Protein AF-A0AAE8KCP9-F1 (afdb_monomer_lite)

Organism: Campylobacter jejuni (NCBI:txid197)

Structure (mmCIF, N/CA/C/O backbone):
data_AF-A0AAE8KCP9-F1
#
_entry.id   AF-A0AAE8KCP9-F1
#
loop_
_atom_site.group_PDB
_atom_site.id
_atom_site.type_symbol
_atom_site.label_atom_id
_atom_site.label_alt_id
_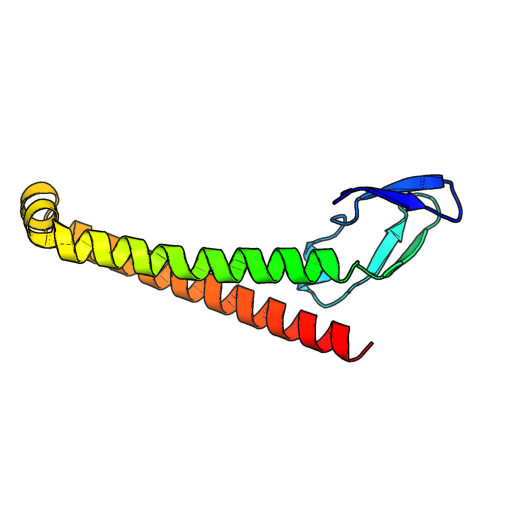atom_site.label_comp_id
_atom_site.label_asym_id
_atom_site.label_entity_id
_atom_site.label_seq_id
_atom_site.pdbx_PDB_ins_code
_atom_site.Cartn_x
_atom_site.Cartn_y
_atom_site.Cartn_z
_atom_site.occupancy
_atom_site.B_iso_or_equiv
_atom_site.auth_seq_id
_atom_site.auth_comp_id
_atom_site.auth_asym_id
_atom_site.auth_atom_id
_atom_site.pdbx_PDB_model_num
ATOM 1 N N . MET A 1 1 ? -5.557 14.742 9.047 1.00 58.16 1 MET A N 1
ATOM 2 C CA . MET A 1 1 ? -6.393 13.744 9.758 1.00 58.16 1 MET A CA 1
ATOM 3 C C . MET A 1 1 ? -5.609 13.207 10.948 1.00 58.16 1 MET A C 1
ATOM 5 O O . MET A 1 1 ? -4.456 12.856 10.750 1.00 58.16 1 MET A O 1
ATOM 9 N N . SER A 1 2 ? -6.168 13.166 12.165 1.00 69.75 2 SER A N 1
ATOM 10 C CA . SER A 1 2 ? -5.415 12.624 13.312 1.00 69.75 2 SER A CA 1
ATOM 11 C C . SER A 1 2 ? -5.183 11.120 13.136 1.00 69.75 2 SER A C 1
ATOM 13 O O . SER A 1 2 ? -6.145 10.362 12.963 1.00 69.75 2 SER A O 1
ATOM 15 N N . ILE A 1 3 ? -3.912 10.711 13.180 1.00 74.69 3 ILE A N 1
ATOM 16 C CA . ILE A 1 3 ? -3.443 9.316 13.099 1.00 74.69 3 ILE A CA 1
ATOM 17 C C . ILE A 1 3 ? -3.788 8.553 14.388 1.00 74.69 3 ILE A C 1
ATOM 19 O O . ILE A 1 3 ? -3.862 7.326 14.394 1.00 74.69 3 ILE A O 1
ATOM 23 N N . TYR A 1 4 ? -4.086 9.277 15.466 1.00 80.38 4 TYR A N 1
ATOM 24 C CA . TYR A 1 4 ? -4.390 8.715 16.772 1.00 80.38 4 TYR A CA 1
ATOM 25 C C . TYR A 1 4 ? -5.874 8.894 17.115 1.00 80.38 4 TYR A C 1
ATOM 27 O O . TYR A 1 4 ? -6.486 9.922 16.810 1.00 80.38 4 TYR A O 1
ATOM 35 N N . LYS A 1 5 ? -6.462 7.867 17.729 1.00 81.88 5 LYS A N 1
ATOM 36 C CA . LYS A 1 5 ? -7.787 7.889 18.364 1.00 81.88 5 LYS A CA 1
ATOM 37 C C . LYS A 1 5 ? -7.595 7.566 19.845 1.00 81.88 5 LYS A C 1
ATOM 39 O O . LYS A 1 5 ? -6.814 6.679 20.167 1.00 81.88 5 LYS A O 1
ATOM 44 N N . GLU A 1 6 ? -8.293 8.245 20.744 1.00 86.06 6 GLU A N 1
ATOM 45 C CA . GLU A 1 6 ? -8.321 7.839 22.151 1.00 86.06 6 GLU A CA 1
ATOM 46 C C . GLU A 1 6 ? -9.288 6.673 22.364 1.00 86.06 6 GLU A C 1
ATOM 48 O O . GLU A 1 6 ? -10.366 6.610 21.773 1.00 86.06 6 GLU A O 1
ATOM 53 N N . CYS A 1 7 ? -8.874 5.713 23.185 1.00 85.62 7 CYS A N 1
ATOM 54 C CA . CYS A 1 7 ? -9.721 4.606 23.590 1.00 85.62 7 CYS A CA 1
ATOM 55 C C . CYS A 1 7 ? -10.865 5.117 24.473 1.00 85.62 7 CYS A C 1
ATOM 57 O O . CYS A 1 7 ? -10.601 5.691 25.524 1.00 85.62 7 CYS A O 1
ATOM 59 N N . GLU A 1 8 ? -12.113 4.812 24.125 1.00 87.19 8 GLU A N 1
ATOM 60 C CA . GLU A 1 8 ? -13.285 5.239 24.909 1.00 87.19 8 GLU A CA 1
ATOM 61 C C . GLU A 1 8 ? -13.311 4.584 26.304 1.00 87.19 8 GLU A C 1
ATOM 63 O O . GLU A 1 8 ? -13.708 5.211 27.277 1.00 87.19 8 GLU A O 1
ATOM 68 N N . VAL A 1 9 ? -12.794 3.352 26.420 1.00 88.69 9 VAL A N 1
ATOM 69 C CA . VAL A 1 9 ? -12.741 2.600 27.688 1.00 88.69 9 VAL A CA 1
ATOM 70 C C . VAL A 1 9 ? -11.599 3.051 28.609 1.00 88.69 9 VAL A C 1
ATOM 72 O O . VAL A 1 9 ? -11.823 3.376 29.767 1.00 88.69 9 VAL A O 1
ATOM 75 N N . CYS A 1 10 ? -10.351 3.043 28.124 1.00 89.00 10 CYS A N 1
ATOM 76 C CA . CYS A 1 10 ? -9.165 3.235 28.972 1.00 89.00 10 CYS A CA 1
ATOM 77 C C . CYS A 1 10 ? -8.380 4.523 28.676 1.00 89.00 10 CYS A C 1
ATOM 79 O O . CYS A 1 10 ? -7.245 4.655 29.133 1.00 89.00 10 CYS A O 1
ATOM 81 N N . LYS A 1 11 ? -8.935 5.435 27.860 1.00 87.88 11 LYS A N 1
ATOM 82 C CA . LYS A 1 11 ? -8.361 6.741 27.459 1.00 87.88 11 LYS A CA 1
ATOM 83 C C . LYS A 1 11 ? -6.953 6.697 26.851 1.00 87.88 11 LYS A C 1
ATOM 85 O O . LYS A 1 11 ? -6.322 7.719 26.613 1.00 87.88 11 LYS A O 1
ATOM 90 N N . THR A 1 12 ? -6.440 5.506 26.562 1.00 89.00 12 THR A N 1
ATOM 91 C CA . THR A 1 12 ? -5.110 5.326 25.980 1.00 89.00 12 THR A CA 1
ATOM 92 C C . THR A 1 12 ? -5.141 5.697 24.498 1.00 89.00 12 THR A C 1
ATOM 94 O O . THR A 1 12 ? -6.103 5.373 23.799 1.00 89.00 12 THR A O 1
ATOM 97 N N . LYS A 1 13 ? -4.086 6.342 23.991 1.00 85.75 13 LYS A N 1
ATOM 98 C CA . LYS A 1 13 ? -3.963 6.665 22.561 1.00 85.75 13 LYS A CA 1
ATOM 99 C C . LYS A 1 13 ? -3.739 5.391 21.742 1.00 85.75 13 LYS A C 1
ATOM 101 O O . LYS A 1 13 ? -2.790 4.646 21.971 1.00 85.75 13 LYS A O 1
ATOM 106 N N . ILE A 1 14 ? -4.607 5.164 20.765 1.00 84.38 14 ILE A N 1
ATOM 107 C CA . ILE A 1 14 ? -4.558 4.070 19.796 1.00 84.38 14 ILE A CA 1
ATOM 108 C C . ILE A 1 14 ? -4.127 4.653 18.451 1.00 84.38 14 ILE A C 1
ATOM 110 O O . ILE A 1 14 ? -4.717 5.616 17.962 1.00 84.38 14 ILE A O 1
ATOM 114 N N . ASN A 1 15 ? -3.111 4.061 17.828 1.00 82.75 15 ASN A N 1
ATOM 115 C CA . ASN A 1 15 ? -2.748 4.404 16.457 1.00 82.75 15 ASN A CA 1
ATOM 116 C C . ASN A 1 15 ? -3.750 3.748 15.489 1.00 82.75 15 ASN A C 1
ATOM 118 O O . ASN A 1 15 ? -3.948 2.534 15.527 1.00 82.75 15 ASN A O 1
ATOM 122 N N . LYS A 1 16 ? -4.378 4.534 14.608 1.00 75.50 16 LYS A N 1
ATOM 123 C CA . LYS A 1 16 ? -5.355 4.029 13.631 1.00 75.50 16 LYS A CA 1
ATOM 124 C C . LYS A 1 16 ? -4.728 3.161 12.535 1.00 75.50 16 LYS A C 1
ATOM 126 O O . LYS A 1 16 ? -5.430 2.382 11.904 1.00 75.50 16 LYS A O 1
ATOM 131 N N . LEU A 1 17 ? -3.420 3.296 12.326 1.00 74.44 17 LEU A N 1
ATOM 132 C CA . LEU A 1 17 ? -2.619 2.481 11.409 1.00 74.44 17 LEU A CA 1
ATOM 133 C C . LEU A 1 17 ? -1.977 1.278 12.115 1.00 74.44 17 LEU A C 1
ATOM 135 O O . LEU A 1 17 ? -1.176 0.549 11.528 1.00 74.44 17 LEU A O 1
ATOM 139 N N . GLN A 1 18 ? -2.302 1.057 13.390 1.00 72.44 18 GLN A N 1
ATOM 140 C CA . GLN A 1 18 ? -1.847 -0.132 14.086 1.00 72.44 18 GLN A CA 1
ATOM 141 C C . GLN A 1 18 ? -2.464 -1.362 13.409 1.00 72.44 18 GLN A C 1
ATOM 143 O O . GLN A 1 18 ? -3.681 -1.468 13.303 1.00 72.44 18 GLN A O 1
ATOM 148 N N . ASN A 1 19 ? -1.612 -2.288 12.962 1.00 72.75 19 ASN A N 1
ATOM 149 C CA . ASN A 1 19 ? -1.971 -3.435 12.122 1.00 72.75 19 ASN A CA 1
ATOM 150 C C . ASN A 1 19 ? -2.489 -3.087 10.713 1.00 72.75 19 ASN A C 1
ATOM 152 O O . ASN A 1 19 ? -3.464 -3.681 10.256 1.00 72.75 19 ASN A O 1
ATOM 156 N N . ILE A 1 20 ? -1.778 -2.235 9.962 1.00 75.94 20 ILE A N 1
ATOM 157 C CA . ILE A 1 20 ? -1.958 -2.116 8.497 1.00 75.94 20 ILE A CA 1
ATOM 158 C C . ILE A 1 20 ? -2.004 -3.495 7.811 1.00 75.94 20 ILE A C 1
ATOM 160 O O . ILE A 1 20 ? -2.823 -3.719 6.927 1.00 75.94 20 ILE A O 1
ATOM 164 N N . TRP A 1 21 ? -1.192 -4.457 8.261 1.00 73.69 21 TRP A N 1
ATOM 165 C CA . TRP A 1 21 ? -1.216 -5.819 7.720 1.00 73.69 21 TRP A CA 1
ATOM 166 C C . TRP A 1 21 ? -2.576 -6.520 7.881 1.00 73.69 21 TRP A C 1
ATOM 168 O O . TRP A 1 21 ? -3.030 -7.214 6.973 1.00 73.69 21 TRP A O 1
ATOM 178 N N . ASN A 1 22 ? -3.274 -6.301 9.003 1.00 76.19 22 ASN A N 1
ATOM 179 C CA . ASN A 1 22 ? -4.622 -6.841 9.194 1.00 76.19 22 ASN A CA 1
ATOM 180 C C . ASN A 1 22 ? -5.626 -6.181 8.252 1.00 76.19 22 ASN A C 1
ATOM 182 O O . ASN A 1 22 ? -6.507 -6.878 7.754 1.00 76.19 22 ASN A O 1
ATOM 186 N N . ILE A 1 23 ? -5.462 -4.880 7.983 1.00 75.56 23 ILE A N 1
ATOM 187 C CA . ILE A 1 23 ? -6.272 -4.149 7.003 1.00 75.56 23 ILE A CA 1
ATOM 188 C C . ILE A 1 23 ? -6.099 -4.809 5.635 1.00 75.56 23 ILE A C 1
ATOM 190 O O . ILE A 1 23 ? -7.090 -5.235 5.058 1.00 75.56 23 ILE A O 1
ATOM 194 N N . PHE A 1 24 ? -4.859 -5.024 5.180 1.00 72.88 24 PHE A N 1
ATOM 195 C CA . PHE A 1 24 ? -4.578 -5.740 3.927 1.00 72.88 24 PHE A CA 1
ATOM 196 C C . PHE A 1 24 ? -5.077 -7.194 3.911 1.00 72.88 24 PHE A C 1
ATOM 198 O O . PHE A 1 24 ? -5.424 -7.714 2.855 1.00 72.88 24 PHE A O 1
ATOM 205 N N . SER A 1 25 ? -5.184 -7.829 5.079 1.00 76.44 25 SER A N 1
ATOM 206 C CA . SER A 1 25 ? -5.730 -9.183 5.239 1.00 76.44 25 SER A CA 1
ATOM 207 C C . SER A 1 25 ? -7.268 -9.235 5.320 1.00 76.44 25 SER A C 1
ATOM 209 O O . SER A 1 25 ? -7.822 -10.305 5.568 1.00 76.44 25 SER A O 1
ATOM 211 N N . GLY A 1 26 ? -7.980 -8.108 5.173 1.00 71.94 26 GLY A N 1
ATOM 212 C CA . GLY A 1 26 ? -9.450 -8.052 5.254 1.00 71.94 26 GLY A CA 1
ATOM 213 C C . GLY A 1 26 ? -10.023 -7.883 6.662 1.00 71.94 26 GLY A C 1
ATOM 214 O O . GLY A 1 26 ? -11.233 -7.750 6.828 1.00 71.94 26 GLY A O 1
ATOM 215 N N . LYS A 1 27 ? -9.181 -7.846 7.698 1.00 80.38 27 LYS A N 1
ATOM 216 C CA . LYS A 1 27 ? -9.605 -7.627 9.087 1.00 80.38 27 LYS A CA 1
ATOM 217 C C . LYS A 1 27 ? -9.598 -6.130 9.392 1.00 80.38 27 LYS A C 1
ATOM 219 O O . LYS A 1 27 ? -8.621 -5.598 9.918 1.00 80.38 27 LYS A O 1
ATOM 224 N N . LEU A 1 28 ? -10.713 -5.463 9.093 1.00 79.12 28 LEU A N 1
ATOM 225 C CA . LEU A 1 28 ? -10.938 -4.032 9.343 1.00 79.12 28 LEU A CA 1
ATOM 226 C C . LEU A 1 28 ? -11.233 -3.739 10.830 1.00 79.12 28 LEU A C 1
ATOM 228 O O . LEU A 1 28 ? -12.262 -3.152 11.174 1.00 79.12 28 LEU A O 1
ATOM 232 N N . GLU A 1 29 ? -10.347 -4.182 11.726 1.00 83.69 29 GLU A N 1
ATOM 233 C CA . GLU A 1 29 ? -10.461 -4.006 13.178 1.00 83.69 29 GLU A CA 1
ATOM 234 C C . GLU A 1 29 ? -9.142 -3.526 13.793 1.00 83.69 29 GLU A C 1
ATOM 236 O O . GLU A 1 29 ? -8.079 -4.119 13.589 1.00 83.69 29 GLU A O 1
ATOM 241 N N . ILE A 1 30 ? -9.233 -2.500 14.633 1.00 83.62 30 ILE A N 1
ATOM 242 C CA . ILE A 1 30 ? -8.144 -1.982 15.456 1.00 83.62 30 ILE A CA 1
ATOM 243 C C . ILE A 1 30 ? -8.400 -2.422 16.895 1.00 83.62 30 ILE A C 1
ATOM 245 O O . ILE A 1 30 ? -9.493 -2.233 17.427 1.00 83.62 30 ILE A O 1
ATOM 249 N N . LYS A 1 31 ? -7.386 -2.998 17.544 1.00 84.62 31 LYS A N 1
ATOM 250 C CA . LYS A 1 31 ? -7.461 -3.407 18.953 1.00 84.62 31 LYS A CA 1
ATOM 251 C C . LYS A 1 31 ? -6.687 -2.440 19.836 1.00 84.62 31 LYS A C 1
ATOM 253 O O . LYS A 1 31 ? -5.518 -2.155 19.566 1.00 84.62 31 LYS A O 1
ATOM 258 N N . CYS A 1 32 ? -7.306 -1.996 20.926 1.00 85.62 32 CYS A N 1
ATOM 259 C CA . CYS A 1 32 ? -6.592 -1.283 21.977 1.00 85.62 32 CYS A CA 1
ATOM 260 C C . CYS A 1 32 ? -5.574 -2.221 22.640 1.00 85.62 32 CYS A C 1
ATOM 262 O O . CYS A 1 32 ? -5.933 -3.319 23.063 1.00 85.62 32 CYS A O 1
ATOM 264 N N . LYS A 1 33 ? -4.310 -1.798 22.765 1.00 84.44 33 LYS A N 1
ATOM 265 C CA . LYS A 1 33 ? -3.265 -2.618 23.407 1.00 84.44 33 LYS A CA 1
ATOM 266 C C . LYS A 1 33 ? -3.533 -2.865 24.895 1.00 84.44 33 LYS A C 1
ATOM 268 O O . LYS A 1 33 ? -3.151 -3.911 25.396 1.00 84.44 33 LYS A O 1
ATOM 273 N N . ASN A 1 34 ? -4.184 -1.915 25.570 1.00 86.44 34 ASN A N 1
ATOM 274 C CA . ASN A 1 34 ? -4.378 -1.947 27.018 1.00 86.44 34 ASN A CA 1
ATOM 275 C C . ASN A 1 34 ? -5.643 -2.732 27.412 1.00 86.44 34 ASN A C 1
ATOM 277 O O . ASN A 1 34 ? -5.562 -3.780 28.038 1.00 86.44 34 ASN A O 1
ATOM 281 N N . CYS A 1 35 ? -6.823 -2.285 26.966 1.00 88.56 35 CYS A N 1
ATOM 282 C CA . CYS A 1 35 ? -8.101 -2.912 27.342 1.00 88.56 35 CYS A CA 1
ATOM 283 C C . CYS A 1 35 ? -8.651 -3.919 26.316 1.00 88.56 35 CYS A C 1
ATOM 285 O O . CYS A 1 35 ? -9.755 -4.423 26.491 1.00 88.56 35 CYS A O 1
ATOM 287 N N . LYS A 1 36 ? -7.931 -4.185 25.215 1.00 86.12 36 LYS A N 1
ATOM 288 C CA . LYS A 1 36 ? -8.329 -5.118 24.137 1.00 86.12 36 LYS A CA 1
ATOM 289 C C . LYS A 1 36 ? -9.660 -4.802 23.431 1.00 86.12 36 LYS A C 1
ATOM 291 O O . LYS A 1 36 ? -10.082 -5.589 22.584 1.00 86.12 36 LYS A O 1
ATOM 296 N N . SER A 1 37 ? -10.279 -3.649 23.708 1.00 85.25 37 SER A N 1
ATOM 297 C CA . SER A 1 37 ? -11.464 -3.172 22.984 1.00 85.25 37 SER A CA 1
ATOM 298 C C . SER A 1 37 ? -11.191 -3.081 21.480 1.00 85.25 37 SER A C 1
ATOM 300 O O . SER A 1 37 ? -10.086 -2.726 21.051 1.00 85.25 37 SER A O 1
ATOM 302 N N . LYS A 1 38 ? -12.194 -3.458 20.684 1.00 85.38 38 LYS A N 1
ATOM 303 C CA . LYS A 1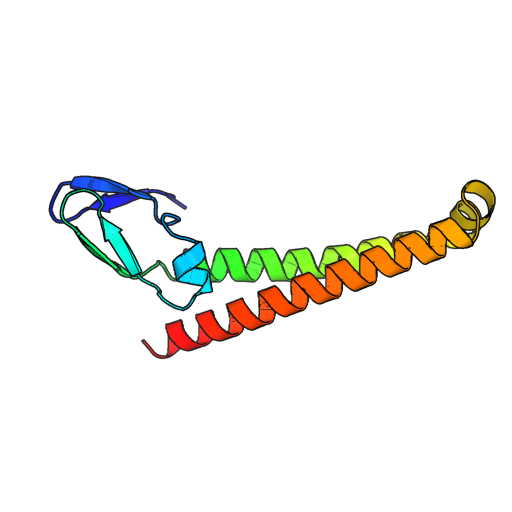 38 ? -12.133 -3.493 19.221 1.00 85.38 38 LYS A CA 1
ATOM 304 C C . LYS A 1 38 ? -12.857 -2.285 18.6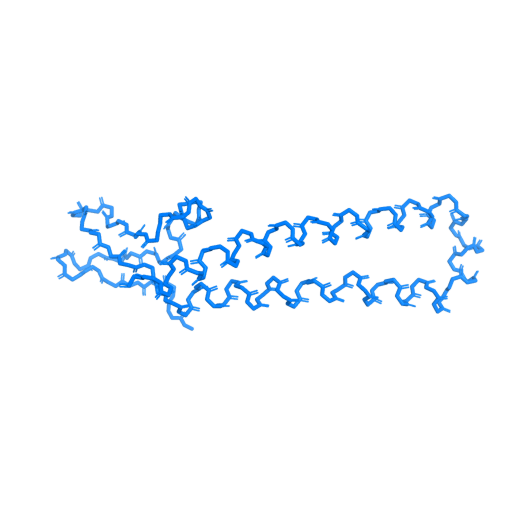42 1.00 85.38 38 LYS A C 1
ATOM 306 O O . LYS A 1 38 ? -13.969 -1.981 19.056 1.00 85.38 38 LYS A O 1
ATOM 311 N N . TYR A 1 39 ? -12.253 -1.657 17.644 1.00 81.88 39 TYR A N 1
ATOM 312 C CA . TYR A 1 39 ? -12.833 -0.546 16.898 1.00 81.88 39 TYR A CA 1
ATOM 313 C C . TYR A 1 39 ? -12.750 -0.825 15.399 1.00 81.88 39 TYR A C 1
ATOM 315 O O . TYR A 1 39 ? -11.779 -1.423 14.936 1.00 81.88 39 TYR A O 1
ATOM 323 N N . GLY A 1 40 ? -13.738 -0.365 14.633 1.00 79.44 40 GLY A N 1
ATOM 324 C CA . GLY A 1 40 ? -13.656 -0.370 13.174 1.00 79.44 40 GLY A CA 1
ATOM 325 C C . GLY A 1 40 ? -12.538 0.548 12.673 1.00 79.44 40 GLY A C 1
ATOM 326 O O . GLY A 1 40 ? -12.262 1.599 13.262 1.00 79.44 40 GLY A O 1
ATOM 327 N N . VAL A 1 41 ? -11.884 0.149 11.582 1.00 79.94 41 VAL A N 1
ATOM 328 C CA . VAL A 1 41 ? -10.983 1.045 10.844 1.00 79.94 41 VAL A CA 1
ATOM 329 C C . VAL A 1 41 ? -11.817 2.171 10.234 1.00 79.94 41 VAL A C 1
ATOM 331 O O . VAL A 1 41 ? -12.923 1.948 9.759 1.00 79.94 41 VAL A O 1
ATOM 334 N N . SER A 1 42 ? -11.300 3.400 10.267 1.00 80.25 42 SER A N 1
ATOM 335 C CA . SER A 1 42 ? -12.002 4.543 9.682 1.00 80.25 42 SER A CA 1
ATOM 336 C C . SER A 1 42 ? -11.977 4.476 8.156 1.00 80.25 42 SER A C 1
ATOM 338 O O . SER A 1 42 ? -10.897 4.399 7.569 1.00 80.25 42 SER A O 1
ATOM 340 N N . SER A 1 43 ? -13.142 4.648 7.536 1.00 79.50 43 SER A N 1
ATOM 341 C CA . SER A 1 43 ? -13.310 4.733 6.080 1.00 79.50 43 SER A CA 1
ATOM 342 C C . SER A 1 43 ? -12.423 5.760 5.403 1.00 79.50 43 SER A C 1
ATOM 344 O O . SER A 1 43 ? -11.874 5.537 4.327 1.00 79.50 43 SER A O 1
ATOM 346 N N . LYS A 1 44 ? -12.174 6.881 6.082 1.00 82.88 44 LYS A N 1
ATOM 347 C CA . LYS A 1 44 ? -11.267 7.915 5.587 1.00 82.88 44 LYS A CA 1
ATOM 348 C C . LYS A 1 44 ? -9.835 7.397 5.403 1.00 82.88 44 LYS A C 1
ATOM 350 O O . LYS A 1 44 ? -9.138 7.894 4.530 1.00 82.88 44 LYS A O 1
ATOM 355 N N . ILE A 1 45 ? -9.380 6.431 6.209 1.00 81.12 45 ILE A N 1
ATOM 356 C CA . ILE A 1 45 ? -8.042 5.831 6.064 1.00 81.12 45 ILE A CA 1
ATOM 357 C C . ILE A 1 45 ? -8.013 4.889 4.868 1.00 81.12 45 ILE A C 1
ATOM 359 O O . ILE A 1 45 ? -7.065 4.938 4.094 1.00 81.12 45 ILE A O 1
ATOM 363 N N . ILE A 1 46 ? -9.044 4.060 4.708 1.00 81.06 46 ILE A N 1
ATOM 364 C CA . ILE A 1 46 ? -9.138 3.114 3.591 1.00 81.06 46 ILE A CA 1
ATOM 365 C C . ILE A 1 46 ? -9.196 3.883 2.268 1.00 81.06 46 ILE A C 1
ATOM 367 O O . ILE A 1 46 ? -8.420 3.588 1.362 1.00 81.06 46 ILE A O 1
ATOM 371 N N . ASN A 1 47 ? -10.020 4.933 2.200 1.00 85.31 47 ASN A N 1
ATOM 372 C CA . ASN A 1 47 ? -10.076 5.829 1.046 1.00 85.31 47 ASN A CA 1
ATOM 373 C C . ASN A 1 47 ? -8.741 6.536 0.801 1.00 85.31 47 ASN A C 1
ATOM 375 O O . ASN A 1 47 ? -8.251 6.510 -0.319 1.00 85.31 47 ASN A O 1
ATOM 379 N N . TRP A 1 48 ? -8.096 7.080 1.838 1.00 85.94 48 TRP A N 1
ATOM 380 C CA . TRP A 1 48 ? -6.795 7.733 1.675 1.00 85.94 48 TRP A CA 1
ATOM 381 C C . TRP A 1 48 ? -5.711 6.784 1.135 1.00 85.94 48 TRP A C 1
ATOM 383 O O . TRP A 1 48 ? -4.941 7.168 0.255 1.00 85.94 48 TRP A O 1
ATOM 393 N N . ILE A 1 49 ? -5.662 5.536 1.621 1.00 84.19 49 ILE A N 1
ATOM 394 C CA . ILE A 1 49 ? -4.744 4.514 1.098 1.00 84.19 49 ILE A CA 1
ATOM 395 C C . ILE A 1 49 ? -5.088 4.211 -0.364 1.00 84.19 49 ILE A C 1
ATOM 397 O O . ILE A 1 49 ? -4.199 4.239 -1.210 1.00 84.19 49 ILE A O 1
ATOM 401 N N . TYR A 1 50 ? -6.364 3.963 -0.668 1.00 85.81 50 TYR A N 1
ATOM 402 C CA . TYR A 1 50 ? -6.827 3.686 -2.026 1.00 85.81 50 TYR A CA 1
ATOM 403 C C . TYR A 1 50 ? -6.428 4.797 -3.004 1.00 85.81 50 TYR A C 1
ATOM 405 O O . TYR A 1 50 ? -5.748 4.523 -3.991 1.00 85.81 50 TYR A O 1
ATOM 413 N N . ASP A 1 51 ? -6.765 6.046 -2.685 1.00 87.69 51 ASP A N 1
ATOM 414 C CA . ASP A 1 51 ? -6.470 7.202 -3.530 1.00 87.69 51 ASP A CA 1
ATOM 415 C C . ASP A 1 51 ? -4.959 7.344 -3.751 1.00 87.69 51 ASP A C 1
ATOM 417 O O . ASP A 1 51 ? -4.512 7.529 -4.881 1.00 87.69 51 ASP A O 1
ATOM 421 N N . THR A 1 52 ? -4.148 7.161 -2.702 1.00 87.94 52 THR A N 1
ATOM 422 C CA . THR A 1 52 ? -2.679 7.215 -2.802 1.00 87.94 52 THR A CA 1
ATOM 423 C C . THR A 1 52 ? -2.133 6.192 -3.802 1.00 87.94 52 THR A C 1
ATOM 425 O O . THR A 1 52 ? -1.283 6.532 -4.626 1.00 87.94 52 THR A O 1
ATOM 428 N N . PHE A 1 53 ? -2.621 4.948 -3.771 1.00 86.62 53 PHE A N 1
ATOM 429 C CA . PHE A 1 53 ? -2.188 3.917 -4.720 1.00 86.62 53 PHE A CA 1
ATOM 430 C C . PHE A 1 53 ? -2.705 4.164 -6.143 1.00 86.62 53 PHE A C 1
ATOM 432 O O . PHE A 1 53 ? -2.005 3.833 -7.100 1.00 86.62 53 PHE A O 1
ATOM 439 N N . VAL A 1 54 ? -3.882 4.781 -6.299 1.00 87.44 54 VAL A N 1
ATOM 440 C CA . VAL A 1 54 ? -4.389 5.210 -7.613 1.00 87.44 54 VAL A CA 1
ATOM 441 C C . VAL A 1 54 ? -3.485 6.292 -8.204 1.00 87.44 54 VAL A C 1
ATOM 443 O O . VAL A 1 54 ? -3.088 6.180 -9.361 1.00 87.44 54 VAL A O 1
ATOM 446 N N . TYR A 1 55 ? -3.080 7.293 -7.417 1.00 87.31 55 TYR A N 1
ATOM 447 C CA . TYR A 1 55 ? -2.108 8.293 -7.875 1.00 87.31 55 TYR A CA 1
ATOM 448 C C . TYR A 1 55 ? -0.755 7.662 -8.216 1.00 87.31 55 TYR A C 1
ATOM 450 O O . TYR A 1 55 ? -0.149 8.008 -9.230 1.00 87.31 55 TYR A O 1
ATOM 458 N N . LEU A 1 56 ? -0.295 6.697 -7.412 1.00 87.06 56 LEU A N 1
ATOM 459 C CA . LEU A 1 56 ? 0.961 5.989 -7.657 1.00 87.06 56 LEU A CA 1
ATOM 460 C C . LEU A 1 56 ? 0.951 5.228 -8.995 1.00 87.06 56 LEU A C 1
ATOM 462 O O . LEU A 1 56 ? 1.993 5.125 -9.640 1.00 87.06 56 LEU A O 1
ATOM 466 N N . LEU A 1 57 ? -0.215 4.745 -9.442 1.00 87.19 57 LEU A N 1
ATOM 467 C CA . LEU A 1 57 ? -0.375 4.055 -10.726 1.00 87.19 57 LEU A CA 1
ATOM 468 C C . LEU A 1 57 ? -0.081 4.957 -11.936 1.00 87.19 57 LEU A C 1
ATOM 470 O O . LEU A 1 57 ? 0.336 4.446 -12.972 1.00 87.19 57 LEU A O 1
ATOM 474 N N . LEU A 1 58 ? -0.244 6.276 -11.805 1.00 83.62 58 LEU A N 1
ATOM 475 C CA . LEU A 1 58 ? -0.010 7.244 -12.886 1.00 83.62 58 LEU A CA 1
ATOM 476 C C . LEU A 1 58 ? 1.484 7.562 -13.090 1.00 83.62 58 LEU A C 1
ATOM 478 O O . LEU A 1 58 ? 1.894 8.012 -14.164 1.00 83.62 58 LEU A O 1
ATOM 482 N N . ILE A 1 59 ? 2.321 7.325 -12.073 1.00 84.94 59 ILE A N 1
ATOM 483 C CA . ILE A 1 59 ? 3.751 7.672 -12.105 1.00 84.94 59 ILE A CA 1
ATOM 484 C C . ILE A 1 59 ? 4.521 6.853 -13.161 1.00 84.94 59 ILE A C 1
ATOM 486 O O . ILE A 1 59 ? 5.238 7.462 -13.958 1.00 84.94 59 ILE A O 1
ATOM 490 N N . PRO A 1 60 ? 4.374 5.512 -13.248 1.00 84.31 60 PRO A N 1
ATOM 491 C CA . PRO A 1 60 ? 5.010 4.710 -14.296 1.00 84.31 60 PRO A CA 1
ATOM 492 C C . PRO A 1 60 ? 4.687 5.176 -15.721 1.00 84.31 60 PRO A C 1
ATOM 494 O O . PRO A 1 60 ? 5.587 5.230 -16.558 1.00 84.31 60 PRO A O 1
ATOM 497 N N . ASP A 1 61 ? 3.431 5.544 -15.992 1.00 83.06 61 ASP A N 1
ATOM 498 C CA . ASP A 1 61 ? 3.004 6.025 -17.314 1.00 83.06 61 ASP A CA 1
ATOM 499 C C . ASP A 1 61 ? 3.665 7.374 -17.656 1.00 83.06 61 ASP A C 1
ATOM 501 O O . ASP A 1 61 ? 4.106 7.594 -18.784 1.00 83.06 61 ASP A O 1
ATOM 505 N N . SER A 1 62 ? 3.835 8.242 -16.656 1.00 85.00 62 SER A N 1
ATOM 506 C CA . SER A 1 62 ? 4.530 9.530 -16.799 1.00 85.00 62 SER A CA 1
ATOM 507 C C . SER A 1 62 ? 6.016 9.341 -17.133 1.00 85.00 62 SER A C 1
ATOM 509 O O . SER A 1 62 ? 6.557 10.003 -18.018 1.00 85.00 62 SER A O 1
ATOM 511 N N . ILE A 1 63 ? 6.682 8.399 -16.456 1.00 84.75 63 ILE A N 1
ATOM 512 C CA . ILE A 1 63 ? 8.094 8.064 -16.698 1.00 84.75 63 ILE A CA 1
ATOM 513 C C . ILE A 1 63 ? 8.277 7.454 -18.092 1.00 84.75 63 ILE A C 1
ATOM 515 O O . ILE A 1 63 ? 9.229 7.798 -18.792 1.00 84.75 63 ILE A O 1
ATOM 519 N N . LEU A 1 64 ? 7.357 6.585 -18.518 1.00 85.81 64 LEU A N 1
ATOM 520 C CA . LEU A 1 64 ? 7.383 5.992 -19.853 1.00 85.81 64 LEU A CA 1
ATOM 521 C C . LEU A 1 64 ? 7.328 7.070 -20.947 1.00 85.81 64 LEU A C 1
ATOM 523 O O . LEU A 1 64 ? 8.113 7.018 -21.892 1.00 85.81 64 LEU A O 1
ATOM 527 N N . LEU A 1 65 ? 6.456 8.072 -20.793 1.00 84.75 65 LEU A N 1
ATOM 528 C CA . LEU A 1 65 ? 6.361 9.201 -21.725 1.00 84.75 65 LEU A CA 1
ATOM 529 C C . LEU A 1 65 ? 7.668 9.998 -21.807 1.00 84.75 65 LEU A C 1
ATOM 531 O O . LEU A 1 65 ? 8.101 10.343 -22.906 1.00 84.75 65 LEU A O 1
ATOM 535 N N . ILE A 1 66 ? 8.328 10.243 -20.671 1.00 85.06 66 ILE A N 1
ATOM 536 C CA . ILE A 1 66 ? 9.628 10.934 -20.630 1.00 85.06 66 ILE A CA 1
ATOM 537 C C . ILE A 1 66 ? 10.691 10.127 -21.386 1.00 85.06 66 ILE A C 1
ATOM 539 O O . ILE A 1 66 ? 11.445 10.697 -22.173 1.00 85.06 66 ILE A O 1
ATOM 543 N N . ILE A 1 67 ? 10.733 8.805 -21.192 1.00 83.25 67 ILE A N 1
ATOM 544 C CA . ILE A 1 67 ? 11.677 7.927 -21.899 1.00 83.25 67 ILE A CA 1
ATOM 545 C C . ILE A 1 67 ? 11.412 7.934 -23.405 1.00 83.25 67 ILE A C 1
ATOM 547 O O . ILE A 1 67 ? 12.365 7.956 -24.172 1.00 83.25 67 ILE A O 1
ATOM 551 N N . ILE A 1 68 ? 10.151 7.943 -23.845 1.00 82.50 68 ILE A N 1
ATOM 552 C CA . ILE A 1 68 ? 9.816 8.013 -25.275 1.00 82.50 68 ILE A CA 1
ATOM 553 C C . ILE A 1 68 ? 10.239 9.368 -25.857 1.00 82.50 68 ILE A C 1
ATOM 555 O O . ILE A 1 68 ? 10.901 9.411 -26.892 1.00 82.50 68 ILE A O 1
ATOM 559 N N . PHE A 1 69 ? 9.915 10.469 -25.173 1.00 84.06 69 PHE A N 1
ATOM 560 C CA . PHE A 1 69 ? 10.202 11.826 -25.646 1.00 84.06 69 PHE A CA 1
ATOM 561 C C . PHE A 1 69 ? 11.708 12.114 -25.729 1.00 84.06 69 PHE A C 1
ATOM 563 O O . PHE A 1 69 ? 12.188 12.675 -26.710 1.00 84.06 69 PHE A O 1
ATOM 570 N N . PHE A 1 70 ? 12.473 11.670 -24.729 1.00 81.38 70 PHE A N 1
ATOM 571 C CA . PHE A 1 70 ? 13.932 11.802 -24.698 1.00 81.38 70 PHE A CA 1
ATOM 572 C C . PHE A 1 70 ? 14.659 10.554 -25.213 1.00 81.38 70 PHE A C 1
ATOM 574 O O . PHE A 1 70 ? 15.873 10.430 -25.031 1.00 81.38 70 PHE A O 1
ATOM 581 N N . GLY A 1 71 ? 13.946 9.635 -25.869 1.00 72.94 71 GLY A N 1
ATOM 582 C CA . GLY A 1 71 ? 14.447 8.309 -26.222 1.00 72.94 71 GLY A CA 1
ATOM 583 C C . GLY A 1 71 ? 15.735 8.370 -27.022 1.00 72.94 71 GLY A C 1
ATOM 584 O O . GLY A 1 71 ? 16.699 7.712 -26.655 1.00 72.94 71 GLY A O 1
ATOM 585 N N . GLY A 1 72 ? 15.810 9.232 -28.040 1.00 75.94 72 GLY A N 1
ATOM 586 C CA . GLY A 1 72 ? 17.027 9.407 -28.841 1.00 75.94 72 GLY A CA 1
ATOM 587 C C . GLY A 1 72 ? 18.253 9.797 -28.003 1.00 75.94 72 GLY A C 1
ATOM 588 O O . GLY A 1 72 ? 19.317 9.205 -28.159 1.00 75.94 72 GLY A O 1
ATOM 589 N N . TYR A 1 73 ? 18.094 10.717 -27.047 1.00 78.94 73 TYR A N 1
ATOM 590 C CA . TYR A 1 73 ? 19.164 11.097 -26.118 1.00 78.94 73 TYR A CA 1
ATOM 591 C C . TYR A 1 73 ? 19.536 9.945 -25.174 1.00 78.94 73 TYR A C 1
ATOM 593 O O . TYR A 1 73 ? 20.716 9.655 -24.969 1.00 78.94 73 TYR A O 1
ATOM 601 N N . PHE A 1 74 ? 18.535 9.256 -24.620 1.00 72.62 74 PHE A N 1
ATOM 602 C CA . PHE A 1 74 ? 18.751 8.123 -23.720 1.00 72.62 74 PHE A CA 1
ATOM 603 C C . PHE A 1 74 ? 19.426 6.936 -24.419 1.00 72.62 74 PHE A C 1
ATOM 605 O O . PHE A 1 74 ? 20.348 6.351 -23.852 1.00 72.62 74 PHE A O 1
ATOM 612 N N . PHE A 1 75 ? 19.026 6.610 -25.649 1.00 77.75 75 PHE A N 1
ATOM 613 C CA . PHE A 1 75 ? 19.621 5.537 -26.447 1.00 77.75 75 PHE A CA 1
ATOM 614 C C . PHE A 1 75 ? 21.083 5.825 -26.778 1.00 77.75 75 PHE A C 1
ATOM 616 O O . PHE A 1 75 ? 21.915 4.935 -26.624 1.00 77.75 75 PHE A O 1
ATOM 623 N N . VAL A 1 76 ? 21.410 7.060 -27.170 1.00 79.75 76 VAL A N 1
ATOM 624 C CA . VAL A 1 76 ? 22.792 7.453 -27.490 1.00 79.75 76 VAL A CA 1
ATOM 625 C C . VAL A 1 76 ? 23.682 7.451 -26.244 1.00 79.75 76 VAL A C 1
ATOM 627 O O . VAL A 1 76 ? 24.836 7.039 -26.317 1.00 79.75 76 VAL A O 1
ATOM 630 N N . LYS A 1 77 ? 23.161 7.880 -25.088 1.00 81.88 77 LYS A N 1
ATOM 631 C CA . LYS A 1 77 ? 23.955 8.021 -23.858 1.00 81.88 77 LYS A CA 1
ATOM 632 C C . LYS A 1 77 ? 24.100 6.729 -23.050 1.00 81.88 77 LYS A C 1
ATOM 634 O O . LYS A 1 77 ? 25.162 6.492 -22.483 1.00 81.88 77 LYS A O 1
ATOM 639 N N . TYR A 1 78 ? 23.039 5.930 -22.951 1.00 82.12 78 TYR A N 1
ATOM 640 C CA . TYR A 1 78 ? 22.977 4.754 -22.071 1.00 82.12 78 TYR A CA 1
ATOM 641 C C . TYR A 1 78 ? 22.897 3.423 -22.832 1.00 82.12 78 TYR A C 1
ATOM 643 O O . TYR A 1 78 ? 23.109 2.368 -22.236 1.00 82.12 78 TYR A O 1
ATOM 651 N N . GLY A 1 79 ? 22.619 3.451 -24.138 1.00 84.69 79 GLY A N 1
ATOM 652 C CA . GLY A 1 79 ? 22.496 2.256 -24.969 1.00 84.69 79 GLY A CA 1
ATOM 653 C C . GLY A 1 79 ? 21.145 1.539 -24.845 1.00 84.69 79 GLY A C 1
ATOM 654 O O . GLY A 1 79 ? 20.403 1.677 -23.872 1.00 84.69 79 GLY A O 1
ATOM 655 N N . LEU A 1 80 ? 20.829 0.727 -25.859 1.00 83.38 80 LEU A N 1
ATOM 656 C CA . LEU A 1 80 ? 19.556 0.003 -25.994 1.00 83.38 80 LEU A CA 1
ATOM 657 C C . LEU A 1 80 ? 19.257 -0.928 -24.807 1.00 83.38 80 LEU A C 1
ATOM 659 O O . LEU A 1 80 ? 18.123 -0.992 -24.339 1.00 83.38 80 LEU A O 1
ATOM 663 N N . LEU A 1 81 ? 20.274 -1.628 -24.302 1.00 85.62 81 LEU A N 1
ATOM 664 C CA . LEU A 1 81 ? 20.115 -2.647 -23.262 1.00 85.62 81 LEU A CA 1
ATOM 665 C C . LEU A 1 81 ? 19.650 -2.037 -21.928 1.00 85.62 81 LEU A C 1
ATOM 667 O O . LEU A 1 81 ? 18.758 -2.577 -21.275 1.00 85.62 81 LEU A O 1
ATOM 671 N N . VAL A 1 82 ? 20.182 -0.864 -21.568 1.00 85.38 82 VAL A N 1
ATOM 672 C CA . VAL A 1 82 ? 19.780 -0.128 -20.358 1.00 85.38 82 VAL A CA 1
ATOM 673 C C . 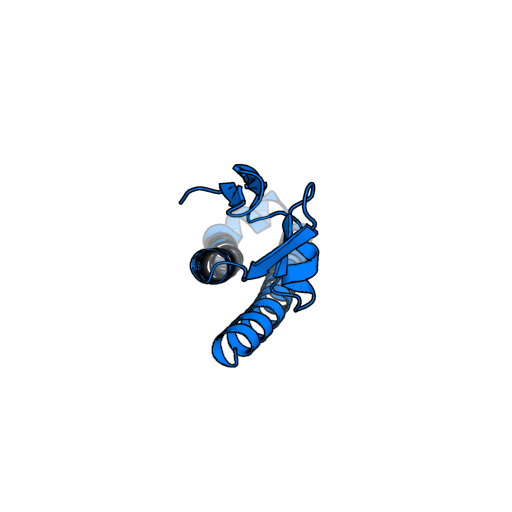VAL A 1 82 ? 18.342 0.376 -20.479 1.00 85.38 82 VAL A C 1
ATOM 675 O O . VAL A 1 82 ? 17.571 0.265 -19.526 1.00 85.38 82 VAL A O 1
ATOM 678 N N . VAL A 1 83 ? 17.947 0.871 -21.655 1.00 83.56 83 VAL A N 1
ATOM 679 C CA . VAL A 1 83 ? 16.569 1.328 -21.896 1.00 83.56 83 VAL A CA 1
ATOM 680 C C . VAL A 1 83 ? 15.575 0.168 -21.792 1.00 83.56 83 VAL A C 1
ATOM 682 O O . VAL A 1 83 ? 14.554 0.302 -21.117 1.00 83.56 83 VAL A O 1
ATOM 685 N N . LEU A 1 84 ? 15.882 -0.991 -22.383 1.00 85.25 84 LEU A N 1
ATOM 686 C CA . LEU A 1 84 ? 15.041 -2.190 -22.268 1.00 85.25 84 LEU A CA 1
ATOM 687 C C . LEU A 1 84 ? 14.903 -2.663 -20.813 1.00 85.25 84 LEU A C 1
ATOM 689 O O . LEU A 1 84 ? 13.808 -3.028 -20.384 1.00 85.25 84 LEU A O 1
ATOM 693 N N . TYR A 1 85 ? 15.986 -2.606 -20.036 1.00 87.81 85 TYR A N 1
ATOM 694 C CA . TYR A 1 85 ? 15.958 -2.949 -18.615 1.00 87.81 85 TYR A CA 1
ATOM 695 C C . TYR A 1 85 ? 15.078 -1.988 -17.797 1.00 87.81 85 TYR A C 1
ATOM 697 O O . TYR A 1 85 ? 14.256 -2.429 -16.991 1.00 87.81 85 TYR A O 1
ATOM 705 N N . LEU A 1 86 ? 15.178 -0.677 -18.045 1.00 86.12 86 LEU A N 1
ATOM 706 C CA . LEU A 1 86 ? 14.319 0.327 -17.405 1.00 86.12 86 LEU A CA 1
ATOM 707 C C . LEU A 1 86 ? 12.839 0.115 -17.745 1.00 86.12 86 LEU A C 1
ATOM 709 O O . LEU A 1 86 ? 11.993 0.167 -16.851 1.00 86.12 86 LEU A O 1
ATOM 713 N N . LEU A 1 87 ? 12.522 -0.182 -19.009 1.00 87.19 87 LEU A N 1
ATOM 714 C CA . LEU A 1 87 ? 11.157 -0.503 -19.434 1.00 87.19 87 LEU A CA 1
ATOM 715 C C . LEU A 1 87 ? 10.605 -1.726 -18.691 1.00 87.19 87 LEU A C 1
ATOM 717 O O . LEU A 1 87 ? 9.472 -1.690 -18.208 1.00 87.19 87 LEU A O 1
ATOM 721 N N . ALA A 1 88 ? 11.409 -2.780 -18.537 1.00 89.56 88 ALA A N 1
ATOM 722 C CA . ALA A 1 88 ? 11.010 -3.963 -17.779 1.00 89.56 88 ALA A CA 1
ATOM 723 C C . ALA A 1 88 ? 10.695 -3.626 -16.309 1.00 89.56 88 ALA A C 1
ATOM 725 O O . ALA A 1 88 ? 9.667 -4.065 -15.789 1.00 89.56 88 ALA A O 1
ATOM 726 N N . ILE A 1 89 ? 11.517 -2.795 -15.655 1.00 90.12 89 ILE A N 1
ATOM 727 C CA . ILE A 1 89 ? 11.265 -2.339 -14.276 1.00 90.12 89 ILE A CA 1
ATOM 728 C C . ILE A 1 89 ? 9.948 -1.564 -14.186 1.00 90.12 89 ILE A C 1
ATOM 730 O O . ILE A 1 89 ? 9.136 -1.844 -13.303 1.00 90.12 89 ILE A O 1
ATOM 734 N N . ILE A 1 90 ? 9.705 -0.622 -15.100 1.00 89.56 90 ILE A N 1
ATOM 735 C CA . ILE A 1 90 ? 8.478 0.192 -15.118 1.00 89.56 90 ILE A CA 1
ATOM 736 C C . ILE A 1 90 ? 7.238 -0.705 -15.233 1.00 89.56 90 ILE A C 1
ATOM 738 O O . ILE A 1 90 ? 6.277 -0.537 -14.477 1.00 89.56 90 ILE A O 1
ATOM 742 N N . LEU A 1 91 ? 7.272 -1.700 -16.125 1.00 89.44 91 LEU A N 1
ATOM 743 C CA . LEU A 1 91 ? 6.176 -2.657 -16.299 1.00 89.44 91 LEU A CA 1
ATOM 744 C C . LEU A 1 91 ? 5.954 -3.523 -15.050 1.00 89.44 91 LEU A C 1
ATOM 746 O O . LEU A 1 91 ? 4.805 -3.749 -14.655 1.00 89.44 91 LEU A O 1
ATOM 750 N N . LEU A 1 92 ? 7.028 -3.978 -14.398 1.00 90.94 92 LEU A N 1
ATOM 751 C CA . LEU A 1 92 ? 6.941 -4.753 -13.157 1.00 90.94 92 LEU A CA 1
ATOM 752 C C . LEU A 1 92 ? 6.342 -3.928 -12.013 1.00 90.94 92 LEU A C 1
ATOM 754 O O . LEU A 1 92 ? 5.429 -4.400 -11.334 1.00 90.94 92 LEU A O 1
ATOM 758 N N . VAL A 1 93 ? 6.797 -2.685 -11.836 1.00 90.44 93 VAL A N 1
ATOM 759 C CA . VAL A 1 93 ? 6.260 -1.762 -10.826 1.00 90.44 93 VAL A CA 1
ATOM 760 C C . VAL A 1 93 ? 4.775 -1.503 -11.075 1.00 90.44 93 VAL A C 1
ATOM 762 O O . VAL A 1 93 ? 3.971 -1.628 -10.152 1.00 90.44 93 VAL A O 1
ATOM 765 N N . ARG A 1 94 ? 4.379 -1.241 -12.327 1.00 89.25 94 ARG A N 1
ATOM 766 C CA . ARG A 1 94 ? 2.966 -1.066 -12.697 1.00 89.25 94 ARG A CA 1
ATOM 767 C C . ARG A 1 94 ? 2.124 -2.290 -12.332 1.00 89.25 94 ARG A C 1
ATOM 769 O O . ARG A 1 94 ? 1.046 -2.152 -11.753 1.00 89.25 94 ARG A O 1
ATOM 776 N N . LYS A 1 95 ? 2.619 -3.494 -12.634 1.00 91.19 95 LYS A N 1
ATOM 777 C CA . LYS A 1 95 ? 1.934 -4.750 -12.301 1.00 91.19 95 LYS A CA 1
ATOM 778 C C . LYS A 1 95 ? 1.764 -4.918 -10.788 1.00 91.19 95 LYS A C 1
ATOM 780 O O . LYS A 1 95 ? 0.684 -5.305 -10.347 1.00 91.19 95 LYS A O 1
ATOM 785 N N . LEU A 1 96 ? 2.790 -4.596 -9.999 1.00 90.75 96 LEU A N 1
ATOM 786 C CA . LEU A 1 96 ? 2.722 -4.649 -8.535 1.00 90.75 96 LEU A CA 1
ATOM 787 C C . LEU A 1 96 ? 1.690 -3.666 -7.973 1.00 90.75 96 LEU A C 1
ATOM 789 O O . LEU A 1 96 ? 0.869 -4.064 -7.148 1.00 90.75 96 LEU A O 1
ATOM 793 N N . ILE A 1 97 ? 1.675 -2.419 -8.455 1.00 89.62 97 ILE A N 1
ATOM 794 C CA . ILE A 1 97 ? 0.689 -1.412 -8.027 1.00 89.62 97 ILE A CA 1
ATOM 795 C C . ILE A 1 97 ? -0.736 -1.892 -8.336 1.00 89.62 97 ILE A C 1
ATOM 797 O O . ILE A 1 97 ? -1.601 -1.825 -7.465 1.00 89.62 97 ILE A O 1
ATOM 801 N N . ASN A 1 98 ? -0.972 -2.456 -9.526 1.00 88.12 98 ASN A N 1
ATOM 802 C CA . ASN A 1 98 ? -2.276 -3.019 -9.894 1.00 88.12 98 ASN A CA 1
ATOM 803 C C . ASN A 1 98 ? -2.720 -4.158 -8.965 1.00 88.12 98 ASN A C 1
ATOM 805 O O . ASN A 1 98 ? -3.885 -4.209 -8.575 1.00 88.12 98 ASN A O 1
ATOM 809 N N . ILE A 1 99 ? -1.811 -5.056 -8.573 1.00 90.06 99 ILE A N 1
ATOM 810 C CA . ILE A 1 99 ? -2.123 -6.129 -7.614 1.00 90.06 99 ILE A CA 1
ATOM 811 C C . ILE A 1 99 ? -2.535 -5.536 -6.261 1.00 90.06 99 ILE A C 1
ATOM 813 O O . ILE A 1 99 ? -3.529 -5.969 -5.673 1.00 90.06 99 ILE A O 1
ATOM 817 N N . VAL A 1 100 ? -1.813 -4.522 -5.778 1.00 88.50 100 VAL A N 1
ATOM 818 C CA . VAL A 1 100 ? -2.155 -3.847 -4.517 1.00 88.50 100 VAL A CA 1
ATOM 819 C C . VAL A 1 100 ? -3.510 -3.144 -4.619 1.00 88.50 100 VAL A C 1
ATOM 821 O O . VAL A 1 100 ? -4.327 -3.272 -3.708 1.00 88.50 100 VAL A O 1
ATOM 824 N N . LEU A 1 101 ? -3.802 -2.475 -5.735 1.00 88.06 101 LEU A N 1
ATOM 825 C CA . LEU A 1 101 ? -5.104 -1.847 -5.973 1.00 88.06 101 LEU A CA 1
ATOM 826 C C . LEU A 1 101 ? -6.251 -2.858 -5.993 1.00 88.06 101 LEU A C 1
ATOM 828 O O . LEU A 1 101 ? -7.293 -2.589 -5.405 1.00 88.06 101 LEU A O 1
ATOM 832 N N . LEU A 1 102 ? -6.066 -4.037 -6.594 1.00 88.62 102 LEU A N 1
ATOM 833 C CA . LEU A 1 102 ? -7.075 -5.102 -6.563 1.00 88.62 102 LEU A CA 1
ATOM 834 C C . LEU A 1 102 ? -7.375 -5.564 -5.132 1.00 88.62 102 LEU A C 1
ATOM 836 O O . LEU A 1 102 ? -8.542 -5.751 -4.775 1.00 88.62 102 LEU A O 1
ATOM 840 N N . LEU A 1 103 ? -6.342 -5.701 -4.294 1.00 86.56 103 LEU A N 1
ATOM 841 C CA . LEU A 1 103 ? -6.522 -6.003 -2.873 1.00 86.56 103 LEU A CA 1
ATOM 842 C C . LEU A 1 103 ? -7.294 -4.881 -2.171 1.00 86.56 103 LEU A C 1
ATOM 844 O O . LEU A 1 103 ? -8.270 -5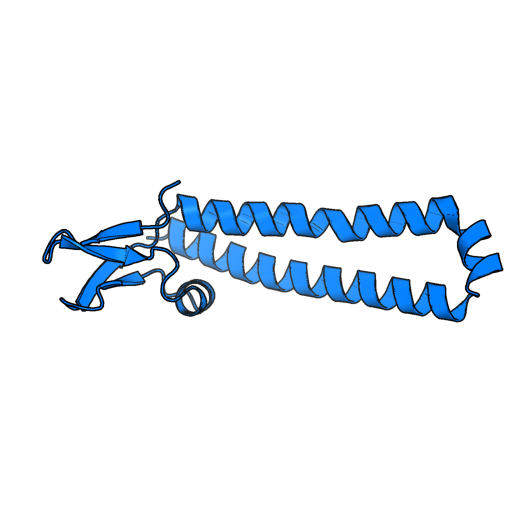.163 -1.481 1.00 86.56 103 LEU A O 1
ATOM 848 N N . LEU A 1 104 ? -6.924 -3.619 -2.393 1.00 85.75 104 LEU A N 1
ATOM 849 C CA . LEU A 1 104 ? -7.614 -2.468 -1.803 1.00 85.75 104 LEU A CA 1
ATOM 850 C C . LEU A 1 104 ? -9.072 -2.347 -2.279 1.00 85.75 104 LEU A C 1
ATOM 852 O O . LEU A 1 104 ? -9.947 -2.067 -1.465 1.00 85.75 104 LEU A O 1
ATOM 856 N N . CYS A 1 105 ? -9.366 -2.628 -3.551 1.00 85.44 105 CYS A N 1
ATOM 857 C CA . CYS A 1 105 ? -10.732 -2.712 -4.079 1.00 85.44 105 CYS A CA 1
ATOM 858 C C . CYS A 1 105 ? -11.552 -3.770 -3.338 1.00 85.44 105 CYS A C 1
ATOM 860 O O . CYS A 1 105 ? -12.690 -3.512 -2.943 1.00 85.44 105 CYS A O 1
ATOM 862 N N . LYS A 1 106 ? -10.969 -4.953 -3.106 1.00 85.94 106 LYS A N 1
ATOM 863 C CA . LYS A 1 106 ? -11.620 -6.014 -2.331 1.00 85.94 106 LYS A CA 1
ATOM 864 C C . LYS A 1 106 ? -11.913 -5.561 -0.897 1.00 85.94 106 LYS A C 1
ATOM 866 O O . LYS A 1 106 ? -12.985 -5.858 -0.380 1.00 85.94 106 LYS A O 1
ATOM 871 N N . LEU A 1 107 ? -11.004 -4.812 -0.272 1.00 81.94 107 LEU A N 1
ATOM 872 C CA . LEU A 1 107 ? -11.222 -4.244 1.064 1.00 81.94 107 LEU A CA 1
ATOM 873 C C . LEU A 1 107 ? -12.324 -3.190 1.081 1.00 81.94 107 LEU A C 1
ATOM 875 O O . LEU A 1 107 ? -13.172 -3.224 1.964 1.00 81.94 107 LEU A O 1
ATOM 879 N N . LYS A 1 108 ? -12.335 -2.290 0.098 1.00 81.56 108 LYS A N 1
ATOM 880 C CA . LYS A 1 108 ? -13.363 -1.254 -0.038 1.00 81.56 108 LYS A CA 1
ATOM 881 C C . LYS A 1 108 ? -14.751 -1.864 -0.256 1.00 81.56 108 LYS A C 1
ATOM 883 O O . LYS A 1 108 ? -15.741 -1.355 0.253 1.00 81.56 108 LYS A O 1
ATOM 888 N N . ARG A 1 109 ? -14.824 -3.003 -0.953 1.00 82.44 109 ARG A N 1
ATOM 889 C CA . ARG A 1 109 ? -16.058 -3.789 -1.062 1.00 82.44 109 ARG A CA 1
ATOM 890 C C . ARG A 1 109 ? -16.496 -4.375 0.285 1.00 82.44 109 ARG A C 1
ATOM 892 O O . ARG A 1 109 ? -17.652 -4.207 0.644 1.00 82.44 109 ARG A O 1
ATOM 899 N N . LEU A 1 110 ? -15.585 -5.010 1.030 1.00 80.56 110 LEU A N 1
ATOM 900 C CA . LEU A 1 110 ? -15.879 -5.546 2.371 1.00 80.56 110 LEU A CA 1
ATOM 901 C C . LEU A 1 110 ? -16.307 -4.456 3.360 1.00 80.56 110 LEU A C 1
ATOM 903 O O . LEU A 1 110 ? -17.086 -4.717 4.269 1.00 80.56 110 LEU A O 1
ATOM 907 N N . GLU A 1 111 ? -15.777 -3.247 3.202 1.00 79.25 111 GLU A N 1
ATOM 908 C CA . GLU A 1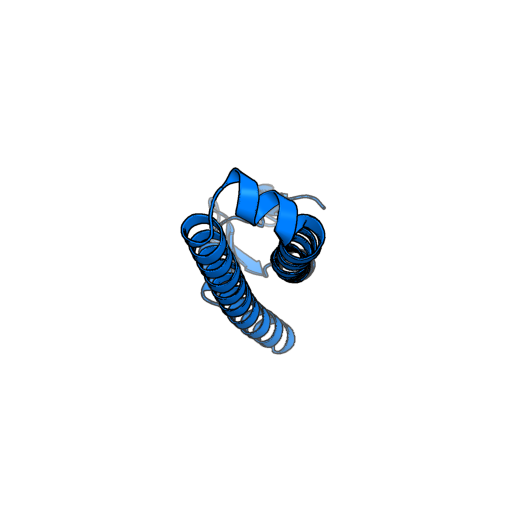 111 ? -16.199 -2.086 3.975 1.00 79.25 111 GLU A CA 1
ATOM 909 C C . GLU A 1 111 ? -17.637 -1.667 3.648 1.00 79.25 111 GLU A C 1
ATOM 911 O O . GLU A 1 111 ? -18.403 -1.428 4.571 1.00 79.25 111 GLU A O 1
ATOM 916 N N . ASN A 1 112 ? -18.013 -1.609 2.367 1.00 78.00 112 ASN A N 1
ATOM 917 C CA . ASN A 1 112 ? -19.374 -1.246 1.951 1.00 78.00 112 ASN A CA 1
ATOM 918 C C . ASN A 1 112 ? -20.437 -2.287 2.348 1.00 78.00 112 ASN A C 1
ATOM 920 O O . ASN A 1 112 ? -21.615 -1.951 2.419 1.00 78.00 112 ASN A O 1
ATOM 924 N N . GLU A 1 113 ? -20.043 -3.548 2.543 1.00 77.00 113 GLU A N 1
ATOM 925 C CA . GLU A 1 113 ? -20.933 -4.637 2.975 1.00 77.00 113 GLU A CA 1
ATOM 926 C C . GLU A 1 113 ? -21.148 -4.672 4.507 1.00 77.00 113 GLU A C 1
ATOM 928 O O . GLU A 1 113 ? -21.993 -5.436 4.976 1.00 77.00 113 GLU A O 1
ATOM 933 N N . ARG A 1 114 ? -20.399 -3.877 5.287 1.00 65.75 114 ARG A N 1
ATOM 934 C CA . ARG A 1 114 ? -20.469 -3.807 6.758 1.00 65.75 114 ARG A CA 1
ATOM 935 C C . ARG A 1 114 ? -21.322 -2.632 7.232 1.00 65.75 114 ARG A C 1
ATOM 937 O O . ARG A 1 114 ? -22.035 -2.840 8.238 1.00 65.75 114 ARG A O 1
#

Radius of gyration: 20.4 Å; chains: 1; bounding box: 45×23×58 Å

Secondary structure (DSSP, 8-state):
--SEEE-TTT--EEETTTTHHHHHTT--EEE-TTT--EEEPPHHHHHHHHHHHHHHHHHHHHHHHHHHHTHHHHHHHH-HHHHHHHHHHHHHHHHHHHHHHHHHHHHHHHHHT-

pLDDT: mean 82.97, std 5.7, range [58.16, 91.19]

Sequence (114 aa):
MSIYKECEVCKTKINKLQNIWNIFSGKLEIKCKNCKSKYGVSSKIINWIYDTFVYLLLIPDSILLIIIFFGGYFFVKYGLLVVLYLLAIILLVRKLINIVLLLLCKLKRLENER

Foldseek 3Di:
DDQWDQDPPPRDIFGLCVPVVCLLVLNQWGADPPPRDIDGRDPVVLVVVLVVLVVVLVVLVVVVVVCVVCVVVCCVPPNDVVSVVVNVVSVVSNVVSVVSNVSSVVNVVSVVVD